Protein AF-A0A2K1ZZ88-F1 (afdb_monomer_lite)

InterPro domains:
  IPR002016 Haem peroxidase [PF00141] (3-89)
  IPR002016 Haem peroxidase [PR00458] (4-18)
  IPR002016 Haem peroxidase [PR00458] (62-79)
  IPR002016 Haem peroxidase [PR00458] (80-92)
  IPR002207 Class I peroxidase [PR00459] (4-19)
  IPR002207 Class I peroxidase [PR00459] (22-32)
  IPR002207 Class I per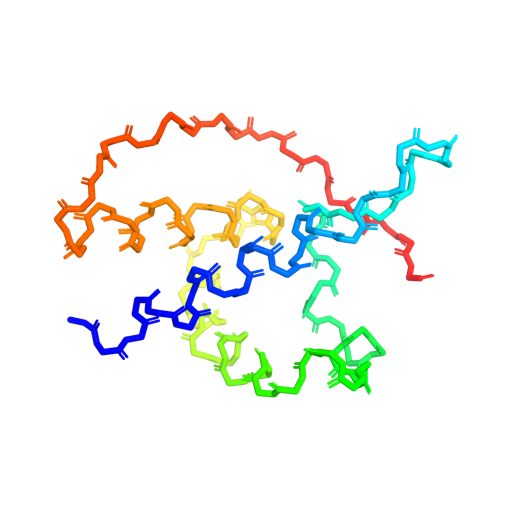oxidase [PR00459] (36-60)
  IPR002207 Class I peroxidase [PR00459] (61-79)
  IPR002207 Class I peroxidase [PR00459] (80-92)
  IPR010255 Haem peroxidase superfamily [SSF48113] (3-89)
  IPR044831 Heme-binding peroxidase Ccp1-like [PTHR31356] (2-91)

Sequence (96 aa):
MNCAHLSLCLAWYSAGTFGVKTKTDGPFGTMRYSAELAHGANNGLDIAVRLLEPIKEQFPILSYADFYQLAGVVSVAITGGPEVPFHPGSEPSIVL

pLDDT: mean 89.59, std 8.79, range [50.56, 96.94]

Radius of gyration: 12.81 Å; chains: 1; bounding box: 35×28×33 Å

Structure (mmCIF, N/CA/C/O backbone):
data_AF-A0A2K1ZZ88-F1
#
_entry.id   AF-A0A2K1ZZ88-F1
#
loop_
_atom_site.group_PDB
_atom_site.id
_atom_site.type_symbol
_atom_site.label_atom_id
_atom_site.label_alt_id
_atom_site.label_comp_id
_atom_site.label_asym_id
_atom_site.label_entity_id
_atom_site.label_seq_id
_atom_site.pdbx_PDB_ins_code
_atom_site.Cartn_x
_atom_site.Cartn_y
_atom_site.Cartn_z
_atom_site.occupancy
_atom_site.B_iso_or_equiv
_atom_site.auth_seq_id
_atom_site.auth_comp_id
_atom_site.auth_asym_id
_atom_site.auth_atom_id
_atom_site.pdbx_PDB_model_num
ATOM 1 N N . MET A 1 1 ? -13.125 -7.109 10.932 1.00 50.56 1 MET A N 1
ATOM 2 C CA . MET A 1 1 ? -12.855 -6.467 9.625 1.00 50.56 1 MET A CA 1
ATOM 3 C C . MET A 1 1 ? -12.154 -7.500 8.748 1.00 50.56 1 MET A C 1
ATOM 5 O O . MET A 1 1 ? -11.026 -7.861 9.050 1.00 50.56 1 MET A O 1
ATOM 9 N N . ASN A 1 2 ? -12.834 -8.059 7.741 1.00 71.69 2 ASN A N 1
ATOM 10 C CA . ASN A 1 2 ? -12.400 -9.285 7.039 1.00 71.69 2 ASN A CA 1
ATOM 11 C C . ASN A 1 2 ? -11.246 -9.094 6.028 1.00 71.69 2 ASN A C 1
ATOM 13 O O . ASN A 1 2 ? -10.905 -10.032 5.318 1.00 71.69 2 ASN A O 1
ATOM 17 N N . CYS A 1 3 ? -10.637 -7.906 5.950 1.00 81.44 3 CYS A N 1
ATOM 18 C CA . CYS A 1 3 ? -9.555 -7.586 5.010 1.00 81.44 3 CYS A CA 1
ATOM 19 C C . CYS A 1 3 ? -8.188 -7.342 5.675 1.00 81.44 3 CYS A C 1
ATOM 21 O O . CYS A 1 3 ? -7.229 -7.046 4.969 1.00 81.44 3 CYS A O 1
ATOM 23 N N . ALA A 1 4 ? -8.072 -7.510 7.001 1.00 83.56 4 ALA A N 1
ATOM 24 C CA . ALA A 1 4 ? -6.823 -7.285 7.743 1.00 83.56 4 ALA A CA 1
ATOM 25 C C . ALA A 1 4 ? -5.637 -8.068 7.151 1.00 83.56 4 ALA A C 1
ATOM 27 O O . ALA A 1 4 ? -4.545 -7.537 6.977 1.00 83.56 4 ALA A O 1
ATOM 28 N N . HIS A 1 5 ? -5.876 -9.326 6.770 1.00 85.69 5 HIS A N 1
ATOM 29 C CA . HIS A 1 5 ? -4.856 -10.162 6.147 1.00 85.69 5 HIS A CA 1
ATOM 30 C C . HIS A 1 5 ? -4.356 -9.580 4.814 1.00 85.69 5 HIS A C 1
ATOM 32 O O . HIS A 1 5 ? -3.153 -9.497 4.598 1.00 85.69 5 HIS A O 1
ATOM 38 N N . LEU A 1 6 ? -5.263 -9.112 3.951 1.00 86.06 6 LEU A N 1
ATOM 39 C CA . LEU A 1 6 ? -4.913 -8.567 2.634 1.00 86.06 6 LEU A CA 1
ATOM 40 C C . LEU A 1 6 ? -4.147 -7.243 2.736 1.00 86.06 6 LEU A C 1
ATOM 42 O O . LEU A 1 6 ? -3.186 -7.039 2.000 1.00 86.06 6 LEU A O 1
ATOM 46 N N . SER A 1 7 ? -4.532 -6.368 3.665 1.00 88.69 7 SER A N 1
ATOM 47 C CA . SER A 1 7 ? -3.824 -5.109 3.921 1.00 88.69 7 SER A CA 1
ATOM 48 C C . SER A 1 7 ? -2.411 -5.342 4.463 1.00 88.69 7 SER A C 1
ATOM 50 O O . SER A 1 7 ? -1.473 -4.664 4.048 1.00 88.69 7 SER A O 1
ATOM 52 N N . LEU A 1 8 ? -2.237 -6.335 5.345 1.00 91.69 8 LEU A N 1
ATOM 53 C CA . LEU A 1 8 ? -0.913 -6.735 5.822 1.00 91.69 8 LEU A CA 1
ATOM 54 C C . LEU A 1 8 ? -0.059 -7.328 4.692 1.00 91.69 8 LEU A C 1
ATOM 56 O O . LEU A 1 8 ? 1.116 -6.984 4.576 1.00 91.69 8 LEU A O 1
ATOM 60 N N . CYS A 1 9 ? -0.644 -8.167 3.830 1.00 91.62 9 CYS A N 1
ATOM 61 C CA . CYS A 1 9 ? 0.038 -8.676 2.641 1.00 91.62 9 CYS A CA 1
ATOM 62 C C . CYS A 1 9 ? 0.469 -7.535 1.714 1.00 91.62 9 CYS A C 1
ATOM 64 O O . CYS A 1 9 ? 1.628 -7.493 1.323 1.00 91.62 9 CYS A O 1
ATOM 66 N N . LEU A 1 10 ? -0.401 -6.570 1.416 1.00 91.81 10 LEU A N 1
ATOM 67 C CA . LEU A 1 10 ? -0.043 -5.425 0.574 1.00 91.81 10 LEU A CA 1
ATOM 68 C C . LEU A 1 10 ? 1.157 -4.647 1.141 1.00 91.81 10 LEU A C 1
ATOM 70 O O . LEU A 1 10 ? 2.105 -4.359 0.410 1.00 91.81 10 LEU A O 1
ATOM 74 N N . ALA A 1 11 ? 1.141 -4.353 2.446 1.00 93.69 11 ALA A N 1
ATOM 75 C CA . ALA A 1 11 ? 2.230 -3.644 3.116 1.00 93.69 11 ALA A CA 1
ATOM 76 C C . ALA A 1 11 ? 3.557 -4.421 3.049 1.00 93.69 11 ALA A C 1
ATOM 78 O O . ALA A 1 11 ? 4.595 -3.838 2.725 1.00 93.69 11 ALA A O 1
ATOM 79 N N . TRP A 1 12 ? 3.511 -5.735 3.304 1.00 92.94 12 TRP A N 1
ATOM 80 C CA . TRP A 1 12 ? 4.677 -6.620 3.241 1.00 92.94 12 TRP A CA 1
ATOM 81 C C . TRP A 1 12 ? 5.256 -6.719 1.831 1.00 92.94 12 TRP A C 1
ATOM 83 O O . TRP A 1 12 ? 6.455 -6.524 1.652 1.00 92.94 12 TRP A O 1
ATOM 93 N N . TYR A 1 13 ? 4.419 -7.000 0.831 1.00 92.69 13 TYR A N 1
ATOM 94 C CA . TYR A 1 13 ? 4.874 -7.167 -0.550 1.00 92.69 13 TYR A CA 1
ATOM 95 C C . TYR A 1 13 ? 5.466 -5.869 -1.091 1.00 92.69 13 TYR A C 1
ATOM 97 O O . TYR A 1 13 ? 6.503 -5.915 -1.739 1.00 92.69 13 TYR A O 1
ATOM 105 N N . SER A 1 14 ? 4.878 -4.716 -0.754 1.00 91.62 14 SER A N 1
ATOM 106 C CA . SER A 1 14 ? 5.446 -3.421 -1.133 1.00 91.62 14 SER A CA 1
ATOM 107 C C . SER A 1 14 ? 6.803 -3.175 -0.480 1.00 91.62 14 SER A C 1
ATOM 109 O O . SER A 1 14 ? 7.720 -2.722 -1.150 1.00 91.62 14 SER A O 1
ATOM 111 N N . ALA A 1 15 ? 6.981 -3.490 0.804 1.00 91.62 15 ALA A N 1
ATOM 112 C CA . ALA A 1 15 ? 8.277 -3.311 1.459 1.00 91.62 15 ALA A CA 1
ATOM 113 C C . ALA A 1 15 ? 9.341 -4.311 0.962 1.00 91.62 15 ALA A C 1
ATOM 115 O O . ALA A 1 15 ? 10.521 -3.973 0.858 1.00 91.62 15 ALA A O 1
ATOM 116 N N . GLY A 1 16 ? 8.919 -5.537 0.647 1.00 91.81 16 GLY A N 1
ATOM 117 C CA . GLY A 1 16 ? 9.785 -6.661 0.293 1.00 91.81 16 GLY A CA 1
ATOM 118 C C . GLY A 1 16 ? 10.520 -6.525 -1.040 1.00 91.81 16 GLY A C 1
ATOM 119 O O . GLY A 1 16 ? 11.445 -7.295 -1.287 1.00 91.81 16 GLY A O 1
ATOM 120 N N . THR A 1 17 ? 10.160 -5.557 -1.885 1.00 90.88 17 THR A N 1
ATOM 121 C CA . THR A 1 17 ? 10.859 -5.310 -3.155 1.00 90.88 17 THR A CA 1
ATOM 122 C C . THR A 1 17 ? 12.166 -4.530 -2.981 1.00 90.88 17 THR A C 1
ATOM 124 O O . THR A 1 17 ? 12.946 -4.476 -3.926 1.00 90.88 17 THR A O 1
ATOM 127 N N . PHE A 1 18 ? 12.436 -3.935 -1.808 1.00 90.94 18 PHE A N 1
ATOM 128 C CA . PHE A 1 18 ? 13.596 -3.057 -1.606 1.00 90.94 18 PHE A CA 1
ATOM 129 C C . PHE A 1 18 ? 14.935 -3.765 -1.873 1.00 90.94 18 PHE A C 1
ATOM 131 O O . PHE A 1 18 ? 15.344 -4.694 -1.166 1.00 90.94 18 PHE A O 1
ATOM 138 N N . GLY A 1 19 ? 15.676 -3.264 -2.860 1.00 90.69 19 GLY A N 1
ATOM 139 C CA . GLY A 1 19 ? 17.012 -3.744 -3.189 1.00 90.69 19 GLY A CA 1
ATOM 140 C C . GLY A 1 19 ? 18.086 -3.054 -2.349 1.00 90.69 19 GLY A C 1
ATOM 141 O O . GLY A 1 19 ? 18.480 -1.934 -2.647 1.00 90.69 19 GLY A O 1
ATOM 142 N N . VAL A 1 20 ? 18.666 -3.734 -1.353 1.00 90.50 20 VAL A N 1
ATOM 143 C CA . VAL A 1 20 ? 19.685 -3.132 -0.453 1.00 90.50 20 VAL A CA 1
ATOM 144 C C . VAL A 1 20 ? 20.898 -2.556 -1.202 1.00 90.50 20 VAL A C 1
ATOM 146 O O . VAL A 1 20 ? 21.452 -1.533 -0.802 1.00 90.50 20 VAL A O 1
ATOM 149 N N . LYS A 1 21 ? 21.324 -3.205 -2.293 1.00 90.56 21 LYS A N 1
ATOM 150 C CA . LYS A 1 21 ? 22.490 -2.772 -3.084 1.00 90.56 21 LYS A CA 1
ATOM 151 C C . LYS A 1 21 ? 22.176 -1.587 -3.994 1.00 90.56 21 LYS A C 1
ATOM 153 O O . LYS A 1 21 ? 23.010 -0.700 -4.137 1.00 90.56 21 LYS A O 1
ATOM 158 N N . THR A 1 22 ? 21.005 -1.603 -4.623 1.00 89.12 22 THR A N 1
ATOM 159 C CA . THR A 1 22 ? 20.575 -0.590 -5.597 1.00 89.12 22 THR A CA 1
ATOM 160 C C . THR A 1 22 ? 19.921 0.610 -4.924 1.00 89.12 22 THR A C 1
ATOM 162 O O . THR A 1 22 ? 19.931 1.696 -5.490 1.00 89.12 22 THR A O 1
ATOM 165 N N . LYS A 1 23 ? 19.406 0.429 -3.700 1.00 87.12 23 LYS A N 1
ATOM 166 C CA . LYS A 1 23 ? 18.558 1.380 -2.970 1.00 87.12 23 LYS A CA 1
ATOM 167 C C . LYS A 1 23 ? 17.327 1.799 -3.782 1.00 87.12 23 LYS A C 1
ATOM 169 O O . LYS A 1 23 ? 16.891 2.942 -3.693 1.00 87.12 23 LYS A O 1
ATOM 174 N N . THR A 1 24 ? 16.809 0.876 -4.586 1.00 85.12 24 THR A N 1
ATOM 175 C CA . THR A 1 24 ? 15.611 1.051 -5.412 1.00 85.12 24 THR A CA 1
ATOM 176 C C . THR A 1 24 ? 14.463 0.226 -4.857 1.00 85.12 24 THR A C 1
ATOM 178 O O . THR A 1 24 ? 14.690 -0.704 -4.074 1.00 85.12 24 THR A O 1
ATOM 181 N N . ASP A 1 25 ? 13.253 0.560 -5.313 1.00 86.88 25 ASP A N 1
ATOM 182 C CA . ASP A 1 25 ? 12.010 -0.138 -4.979 1.00 86.88 25 ASP A CA 1
ATOM 183 C C . ASP A 1 25 ? 11.696 -0.075 -3.483 1.00 86.88 25 ASP A C 1
ATOM 185 O O . ASP A 1 25 ? 12.386 0.586 -2.719 1.00 86.88 25 ASP A O 1
ATOM 189 N N . GLY A 1 26 ? 10.640 -0.735 -3.032 1.00 89.38 26 GLY A N 1
ATOM 190 C CA . GLY A 1 26 ? 10.297 -0.831 -1.618 1.00 89.38 26 GLY A CA 1
ATOM 191 C C . GLY A 1 26 ? 9.001 -0.087 -1.318 1.00 89.38 26 GLY A C 1
ATOM 192 O O . GLY A 1 26 ? 8.174 0.103 -2.214 1.00 89.38 26 GLY A O 1
ATOM 193 N N . PRO A 1 27 ? 8.781 0.336 -0.062 1.00 90.88 27 PRO A N 1
ATOM 194 C CA . PRO A 1 27 ? 7.486 0.821 0.403 1.00 90.88 27 PRO A CA 1
ATOM 195 C C . PRO A 1 27 ? 7.187 2.261 -0.052 1.00 90.88 27 PRO A C 1
ATOM 197 O O . PRO A 1 27 ? 6.784 3.099 0.744 1.00 90.88 27 PRO A O 1
ATOM 200 N N . PHE A 1 28 ? 7.362 2.557 -1.340 1.00 92.62 28 PHE A N 1
ATOM 201 C CA . PHE A 1 28 ? 7.246 3.889 -1.938 1.00 92.62 28 PHE A CA 1
ATOM 202 C C . PHE A 1 28 ? 5.943 4.094 -2.729 1.00 92.62 28 PHE A C 1
ATOM 204 O O . PHE A 1 28 ? 5.814 5.047 -3.498 1.00 92.62 28 PHE A O 1
ATOM 211 N N . GLY A 1 29 ? 4.947 3.226 -2.516 1.00 89.88 29 GLY A N 1
ATOM 212 C CA . GLY A 1 29 ? 3.584 3.387 -3.038 1.00 89.88 29 GLY A CA 1
ATOM 213 C C . GLY A 1 29 ? 3.378 2.941 -4.489 1.00 89.88 29 GLY A C 1
ATOM 214 O O . GLY A 1 29 ? 2.323 3.217 -5.060 1.00 89.88 29 GLY A O 1
ATOM 215 N N . THR A 1 30 ? 4.351 2.249 -5.085 1.00 93.50 30 THR A N 1
ATOM 216 C CA . THR A 1 30 ? 4.307 1.786 -6.482 1.00 93.50 30 THR A CA 1
ATOM 217 C C . THR A 1 30 ? 3.335 0.623 -6.703 1.00 93.50 30 THR A C 1
ATOM 219 O O . THR A 1 30 ? 2.764 0.505 -7.784 1.00 93.50 30 THR A O 1
ATOM 222 N N . MET A 1 31 ? 3.005 -0.133 -5.649 1.00 91.62 31 MET A N 1
ATOM 223 C CA . MET A 1 31 ? 2.102 -1.297 -5.690 1.00 91.62 31 MET A CA 1
ATOM 224 C C . MET A 1 31 ? 0.667 -0.986 -6.176 1.00 91.62 31 MET A C 1
ATOM 226 O O . MET A 1 31 ? -0.142 -1.886 -6.367 1.00 91.62 31 MET A O 1
ATOM 230 N N . ARG A 1 32 ? 0.327 0.291 -6.388 1.00 92.00 32 ARG A N 1
ATOM 231 C CA . ARG A 1 32 ? -0.930 0.728 -7.016 1.00 92.00 32 ARG A CA 1
ATOM 232 C C . ARG A 1 32 ? -0.920 0.628 -8.546 1.00 92.00 32 ARG A C 1
ATOM 234 O O . ARG A 1 32 ? -1.971 0.713 -9.178 1.00 92.00 32 ARG A O 1
ATOM 241 N N . TYR A 1 33 ? 0.259 0.531 -9.156 1.00 93.44 33 TYR A N 1
ATOM 242 C CA . TYR A 1 33 ? 0.421 0.559 -10.602 1.00 93.44 33 TYR A CA 1
ATOM 243 C C . TYR A 1 33 ? 0.216 -0.828 -11.206 1.00 93.44 33 TYR A C 1
ATOM 245 O O . TYR A 1 33 ? 0.719 -1.833 -10.706 1.00 93.44 33 TYR A O 1
ATOM 253 N N . SER A 1 34 ? -0.500 -0.877 -12.331 1.00 91.38 34 SER A N 1
ATOM 254 C CA . SER A 1 34 ? -0.849 -2.132 -13.006 1.00 91.38 34 SER A CA 1
ATOM 255 C C . SER A 1 34 ? 0.371 -2.950 -13.434 1.00 91.38 34 SER A C 1
ATOM 257 O O . SER A 1 34 ? 0.300 -4.173 -13.417 1.00 91.38 34 SER A O 1
ATOM 259 N N . ALA A 1 35 ? 1.485 -2.294 -13.779 1.00 92.50 35 ALA A N 1
ATOM 260 C CA . ALA A 1 35 ? 2.735 -2.960 -14.136 1.00 92.50 35 ALA A CA 1
ATOM 261 C C . ALA A 1 35 ? 3.283 -3.809 -12.978 1.00 92.50 35 ALA A C 1
ATOM 263 O O . ALA A 1 35 ? 3.594 -4.981 -13.173 1.00 92.50 35 ALA A O 1
ATOM 264 N N . GLU A 1 36 ? 3.323 -3.250 -11.765 1.00 91.62 36 GLU A N 1
ATOM 265 C CA . GLU A 1 36 ? 3.807 -3.967 -10.585 1.00 91.62 36 GLU A CA 1
ATOM 266 C C . GLU A 1 36 ? 2.793 -5.009 -10.095 1.00 91.62 36 GLU A C 1
ATOM 268 O O . GLU A 1 36 ? 3.171 -6.121 -9.727 1.00 91.62 36 GLU A O 1
ATOM 273 N N . LEU A 1 37 ? 1.493 -4.706 -10.155 1.00 92.56 37 LEU A N 1
ATOM 274 C CA . LEU A 1 37 ? 0.432 -5.667 -9.823 1.00 92.56 37 LEU A CA 1
ATOM 275 C C . LEU A 1 37 ? 0.398 -6.876 -10.771 1.00 92.56 37 LEU A C 1
ATOM 277 O O . LEU A 1 37 ? -0.043 -7.951 -10.372 1.00 92.56 37 LEU A O 1
ATOM 281 N N . ALA A 1 38 ? 0.870 -6.722 -12.011 1.00 92.88 38 ALA A N 1
ATOM 282 C CA . ALA A 1 38 ? 0.953 -7.808 -12.986 1.00 92.88 38 ALA A CA 1
ATOM 283 C C . ALA A 1 38 ? 2.103 -8.794 -12.709 1.00 92.88 38 ALA A C 1
ATOM 285 O O . ALA A 1 38 ? 2.154 -9.860 -13.329 1.00 92.88 38 ALA A O 1
ATOM 286 N N . HIS A 1 39 ? 3.025 -8.480 -11.791 1.00 91.81 39 HIS A N 1
ATOM 287 C CA . HIS A 1 39 ? 4.046 -9.433 -11.368 1.00 91.81 39 HIS A CA 1
ATOM 288 C C . HIS A 1 39 ? 3.390 -10.663 -10.732 1.00 91.81 39 HIS A C 1
ATOM 290 O O . HIS A 1 39 ? 2.551 -10.542 -9.845 1.00 91.81 39 HIS A O 1
ATOM 296 N N . GLY A 1 40 ? 3.814 -11.868 -11.129 1.00 91.00 40 GLY A N 1
ATOM 297 C CA . GLY A 1 40 ? 3.193 -13.114 -10.659 1.00 91.00 40 GLY A CA 1
ATOM 298 C C . GLY A 1 40 ? 3.203 -13.294 -9.134 1.00 91.00 40 GLY A C 1
ATOM 299 O O . GLY A 1 40 ? 2.300 -13.923 -8.590 1.00 91.00 40 GLY A O 1
ATOM 300 N N . ALA A 1 41 ? 4.181 -12.700 -8.439 1.00 89.12 41 ALA A N 1
ATOM 301 C CA . ALA A 1 41 ? 4.241 -12.685 -6.978 1.00 89.12 41 ALA A CA 1
ATOM 302 C C . ALA A 1 41 ? 3.113 -11.849 -6.338 1.00 89.12 41 ALA A C 1
ATOM 304 O O . ALA A 1 41 ? 2.674 -12.167 -5.242 1.00 89.12 41 ALA A O 1
ATOM 305 N N . ASN A 1 42 ? 2.602 -10.832 -7.033 1.00 90.75 42 ASN A N 1
ATOM 306 C CA . ASN A 1 42 ? 1.621 -9.870 -6.524 1.00 90.75 42 ASN A CA 1
ATOM 307 C C . ASN A 1 42 ? 0.165 -10.266 -6.831 1.00 90.75 42 ASN A C 1
ATOM 309 O O . ASN A 1 42 ? -0.751 -9.455 -6.678 1.00 90.75 42 ASN A O 1
ATOM 313 N N . ASN A 1 43 ? -0.070 -11.507 -7.266 1.00 90.06 43 ASN A N 1
ATOM 314 C CA . ASN A 1 43 ? -1.398 -11.978 -7.644 1.00 90.06 43 ASN A CA 1
ATOM 315 C C . ASN A 1 43 ? -2.401 -11.840 -6.480 1.00 90.06 43 ASN A C 1
ATOM 317 O O . ASN A 1 43 ? -2.165 -12.331 -5.376 1.00 90.06 43 ASN A O 1
ATOM 321 N N . GLY A 1 44 ? -3.525 -11.166 -6.735 1.00 87.38 44 GLY A N 1
ATOM 322 C CA . GLY A 1 44 ? -4.573 -10.888 -5.751 1.00 87.38 44 GLY A CA 1
ATOM 323 C C . GLY A 1 44 ? -4.387 -9.600 -4.939 1.00 87.38 44 GLY A C 1
ATOM 324 O O . GLY A 1 44 ? -5.306 -9.215 -4.210 1.00 87.38 44 GLY A O 1
ATOM 325 N N . LEU A 1 45 ? -3.254 -8.892 -5.060 1.00 91.56 45 LEU A N 1
ATOM 326 C CA . LEU A 1 45 ? -3.069 -7.588 -4.402 1.00 91.56 45 LEU A CA 1
ATOM 327 C C . LEU A 1 45 ? -3.915 -6.476 -5.035 1.00 91.56 45 LEU A C 1
ATOM 329 O O . LEU A 1 45 ? -4.228 -5.496 -4.358 1.00 91.56 45 LEU A O 1
ATOM 333 N N . ASP A 1 46 ? -4.375 -6.650 -6.275 1.00 93.38 46 ASP A N 1
ATOM 334 C CA . ASP A 1 46 ? -5.342 -5.757 -6.925 1.00 93.38 46 ASP A CA 1
ATOM 335 C C . ASP A 1 46 ? -6.638 -5.630 -6.105 1.00 93.38 46 ASP A C 1
ATOM 337 O O . ASP A 1 46 ? -7.235 -4.554 -6.026 1.00 93.38 46 ASP A O 1
ATOM 341 N N . ILE A 1 47 ? -7.044 -6.711 -5.431 1.00 92.94 47 ILE A N 1
ATOM 342 C CA . ILE A 1 47 ? -8.201 -6.724 -4.535 1.00 92.94 47 ILE A CA 1
ATOM 343 C C . ILE A 1 47 ? -7.936 -5.824 -3.327 1.00 92.94 47 ILE A C 1
ATOM 345 O O . ILE A 1 47 ? -8.804 -5.033 -2.958 1.00 92.94 47 ILE A O 1
ATOM 349 N N . ALA A 1 48 ? -6.748 -5.921 -2.722 1.00 92.62 48 ALA A N 1
ATOM 350 C CA . ALA A 1 48 ? -6.366 -5.099 -1.577 1.00 92.62 48 ALA A CA 1
ATOM 351 C C . ALA A 1 48 ? -6.323 -3.611 -1.954 1.00 92.62 48 ALA A C 1
ATOM 353 O O . ALA A 1 48 ? -6.935 -2.795 -1.267 1.00 92.62 48 ALA A O 1
ATOM 354 N N . VAL A 1 49 ? -5.684 -3.275 -3.081 1.00 94.44 49 VAL A N 1
ATOM 355 C CA . VAL A 1 49 ? -5.636 -1.905 -3.617 1.00 94.44 49 VAL A CA 1
ATOM 356 C C . VAL A 1 49 ? -7.052 -1.373 -3.844 1.00 94.44 49 VAL A C 1
ATOM 358 O O . VAL A 1 49 ? -7.401 -0.326 -3.307 1.00 94.44 49 VAL A O 1
ATOM 361 N N . ARG A 1 50 ? -7.913 -2.131 -4.534 1.00 94.44 50 ARG A N 1
ATOM 362 C CA . ARG A 1 50 ? -9.301 -1.729 -4.817 1.00 94.44 50 ARG A CA 1
ATOM 363 C C . ARG A 1 50 ? -10.142 -1.516 -3.557 1.00 94.44 50 ARG A C 1
ATOM 365 O O . ARG A 1 50 ? -10.983 -0.625 -3.537 1.00 94.44 50 ARG A O 1
ATOM 372 N N . LEU A 1 51 ? -9.954 -2.332 -2.519 1.00 94.12 51 LEU A N 1
ATOM 373 C CA . LEU A 1 51 ? -10.675 -2.182 -1.249 1.00 94.12 51 LEU A CA 1
ATOM 374 C C . LEU A 1 51 ? -10.209 -0.959 -0.452 1.00 94.12 51 LEU A C 1
ATOM 376 O O . LEU A 1 51 ? -11.002 -0.360 0.273 1.00 94.12 51 LEU A O 1
ATOM 380 N N . LEU A 1 52 ? -8.929 -0.614 -0.564 1.00 93.75 52 LEU A N 1
ATOM 381 C CA . LEU A 1 52 ? -8.307 0.485 0.164 1.00 93.75 52 LEU A CA 1
ATOM 382 C C . LEU A 1 52 ? -8.469 1.841 -0.542 1.00 93.75 52 LEU A C 1
ATOM 384 O O . LEU A 1 52 ? -8.447 2.871 0.132 1.00 93.75 52 LEU A O 1
ATOM 388 N N . GLU A 1 53 ? -8.683 1.853 -1.860 1.00 95.00 53 GLU A N 1
ATOM 389 C CA . GLU A 1 53 ? -8.784 3.070 -2.676 1.00 95.00 53 GLU A CA 1
ATOM 390 C C . GLU A 1 53 ? -9.834 4.079 -2.165 1.00 95.00 53 GLU A C 1
ATOM 392 O O . GLU A 1 53 ? -9.465 5.227 -1.915 1.00 95.00 53 GLU A O 1
ATOM 397 N N . PRO A 1 54 ? -11.093 3.693 -1.860 1.00 95.75 54 PRO A N 1
ATOM 398 C CA . PRO A 1 54 ? -12.101 4.655 -1.395 1.00 95.75 54 PRO A CA 1
ATOM 399 C C . PRO A 1 54 ? -11.777 5.261 -0.022 1.00 95.75 54 PR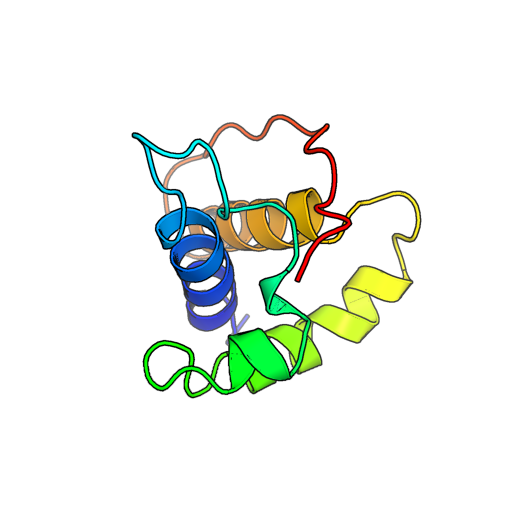O A C 1
ATOM 401 O O . PRO A 1 54 ? -12.292 6.316 0.347 1.00 95.75 54 PRO A O 1
ATOM 404 N N . ILE A 1 55 ? -10.947 4.579 0.775 1.00 95.19 55 ILE A N 1
ATOM 405 C CA . ILE A 1 55 ? -10.446 5.103 2.049 1.00 95.19 55 ILE A CA 1
ATOM 406 C C . ILE A 1 55 ? -9.289 6.062 1.765 1.00 95.19 55 ILE A C 1
ATOM 408 O O . ILE A 1 55 ? -9.251 7.152 2.327 1.00 95.19 55 ILE A O 1
ATOM 412 N N . LYS A 1 56 ? -8.375 5.703 0.858 1.00 94.56 56 LYS A N 1
ATOM 413 C CA . LYS A 1 56 ? -7.249 6.557 0.464 1.00 94.56 56 LYS A CA 1
ATOM 414 C C . LYS A 1 56 ? -7.704 7.907 -0.091 1.00 94.56 56 LYS A C 1
ATOM 416 O O . LYS A 1 56 ? -7.079 8.924 0.218 1.00 94.56 56 LYS A O 1
ATOM 421 N N . GLU A 1 57 ? -8.777 7.924 -0.879 1.00 95.75 57 GLU A N 1
ATOM 422 C CA . GLU A 1 57 ? -9.370 9.137 -1.462 1.00 95.75 57 GLU A CA 1
ATOM 423 C C . GLU A 1 57 ? -9.842 10.142 -0.399 1.00 95.75 57 GLU A C 1
ATOM 425 O O . GLU A 1 57 ? -9.779 11.350 -0.622 1.00 95.75 57 GLU A O 1
ATOM 430 N N . GLN A 1 58 ? -10.234 9.670 0.790 1.00 96.94 58 GLN A N 1
ATOM 431 C CA . GLN A 1 58 ? -10.632 10.532 1.912 1.00 96.94 58 GLN A CA 1
ATOM 432 C C . GLN A 1 58 ? -9.437 11.236 2.574 1.00 96.94 58 GLN A C 1
ATOM 434 O O . GLN A 1 58 ? -9.619 12.231 3.275 1.00 96.94 58 GLN A O 1
ATOM 439 N N . PHE A 1 59 ? -8.210 10.757 2.335 1.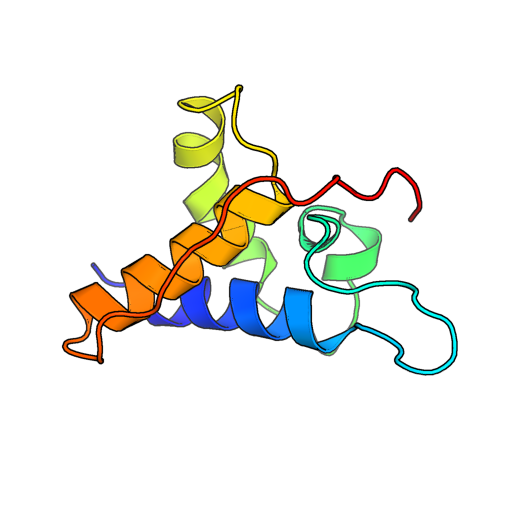00 94.50 59 PHE A N 1
ATOM 440 C CA . PHE A 1 59 ? -6.975 11.292 2.914 1.00 94.50 59 PHE A CA 1
ATOM 441 C C . PHE A 1 59 ? -5.971 11.672 1.811 1.00 94.50 59 PHE A C 1
ATOM 443 O O . PHE A 1 59 ? -4.931 11.018 1.656 1.00 94.50 59 PHE A O 1
ATOM 450 N N . PRO A 1 60 ? -6.237 12.738 1.030 1.00 92.19 60 PRO A N 1
ATOM 451 C CA . PRO A 1 60 ? -5.370 13.151 -0.077 1.00 92.19 60 PRO A CA 1
ATOM 452 C C . PRO A 1 60 ? -3.982 13.617 0.383 1.00 92.19 60 PRO A C 1
ATOM 454 O O . PRO A 1 60 ? -3.033 13.534 -0.387 1.00 92.19 60 PRO A O 1
ATOM 457 N N . ILE A 1 61 ? -3.850 14.056 1.641 1.00 91.62 61 ILE A N 1
ATOM 458 C CA . ILE A 1 61 ? -2.574 14.473 2.240 1.00 91.62 61 ILE A CA 1
ATOM 459 C C . ILE A 1 61 ? -1.594 13.309 2.451 1.00 91.62 61 ILE A C 1
ATOM 461 O O . ILE A 1 61 ? -0.387 13.525 2.483 1.00 91.62 61 ILE A O 1
ATOM 465 N N . LEU A 1 62 ? -2.096 12.079 2.596 1.00 91.06 62 LEU A N 1
ATOM 466 C CA . LEU A 1 62 ? -1.245 10.907 2.774 1.00 91.06 62 LEU A CA 1
ATOM 467 C C . LEU A 1 62 ? -0.725 10.426 1.421 1.00 91.06 62 LEU A C 1
ATOM 469 O O . LEU A 1 62 ? -1.490 10.296 0.461 1.00 91.06 62 LEU A O 1
ATOM 473 N N . SER A 1 63 ? 0.563 10.097 1.349 1.00 93.75 63 SER A N 1
ATOM 474 C CA . SER A 1 63 ? 1.116 9.372 0.205 1.00 93.75 63 SER A CA 1
ATOM 475 C C . SER A 1 63 ? 0.569 7.936 0.177 1.00 93.75 63 SER A C 1
ATOM 477 O O . SER A 1 63 ? 0.130 7.401 1.196 1.00 93.75 63 SER A O 1
ATOM 479 N N . TYR A 1 64 ? 0.573 7.282 -0.990 1.00 93.62 64 TYR A N 1
ATOM 480 C CA . TYR A 1 64 ? 0.231 5.850 -1.061 1.00 93.62 64 TYR A CA 1
ATOM 481 C C . TYR A 1 64 ? 1.241 4.990 -0.294 1.00 93.62 64 TYR A C 1
ATOM 483 O O . TYR A 1 64 ? 0.857 3.983 0.291 1.00 93.62 64 TYR A O 1
ATOM 491 N N . ALA A 1 65 ? 2.504 5.426 -0.261 1.00 93.31 65 ALA A N 1
ATOM 492 C C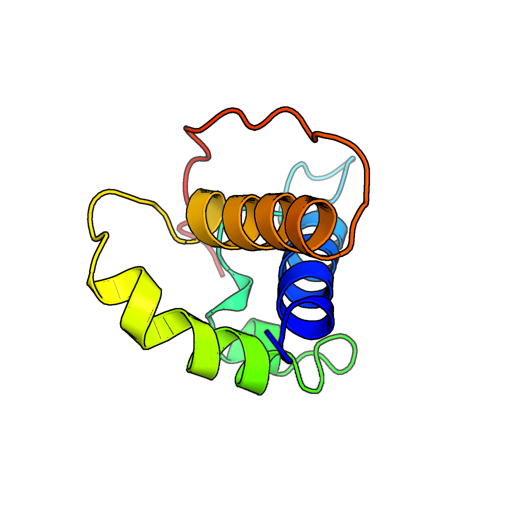A . ALA A 1 65 ? 3.571 4.824 0.527 1.00 93.31 65 ALA A CA 1
ATOM 493 C C . ALA A 1 65 ? 3.183 4.737 2.012 1.00 93.31 65 ALA A C 1
ATOM 495 O O . ALA A 1 65 ? 3.027 3.641 2.554 1.00 93.31 65 ALA A O 1
ATOM 496 N N . ASP A 1 66 ? 2.920 5.887 2.637 1.00 94.38 66 ASP A N 1
ATOM 497 C CA . ASP A 1 66 ? 2.546 5.955 4.050 1.00 94.38 66 ASP A CA 1
ATOM 498 C C . ASP A 1 66 ? 1.209 5.259 4.311 1.00 94.38 66 ASP A C 1
ATOM 500 O O . ASP A 1 66 ? 1.056 4.552 5.306 1.00 94.38 66 ASP A O 1
ATOM 504 N N . PHE A 1 67 ? 0.241 5.411 3.407 1.00 95.44 67 PHE A N 1
ATOM 505 C CA . PHE A 1 67 ? -1.085 4.832 3.582 1.00 95.44 67 PHE A CA 1
ATOM 506 C C . PHE A 1 67 ? -1.072 3.297 3.584 1.00 95.44 67 PHE A C 1
ATOM 508 O O . PHE A 1 67 ? -1.707 2.685 4.443 1.00 95.44 67 PHE A O 1
ATOM 515 N N . TYR A 1 68 ? -0.336 2.657 2.670 1.00 95.25 68 TYR A N 1
ATOM 516 C CA . TYR A 1 68 ? 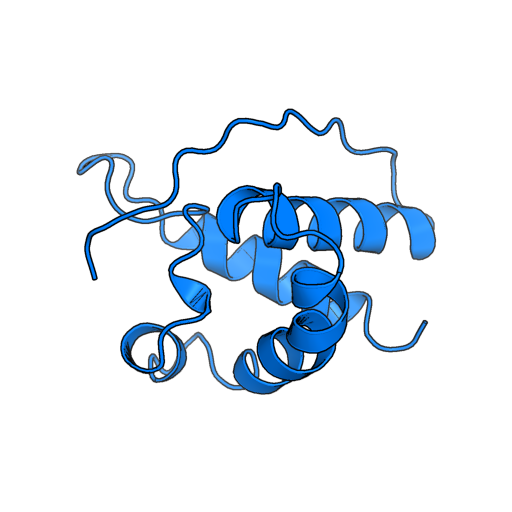-0.230 1.196 2.648 1.00 95.25 68 TYR A CA 1
ATOM 517 C C . TYR A 1 68 ? 0.509 0.653 3.871 1.00 95.25 68 TYR A C 1
ATOM 519 O O . TYR A 1 68 ? 0.071 -0.341 4.451 1.00 95.25 68 TYR A O 1
ATOM 527 N N . GLN A 1 69 ? 1.570 1.325 4.322 1.00 96.06 69 GLN A N 1
ATOM 528 C CA . GLN A 1 69 ? 2.276 0.917 5.538 1.00 96.06 69 GLN A CA 1
ATOM 529 C C . GLN A 1 69 ? 1.407 1.100 6.790 1.00 96.06 69 GLN A C 1
ATOM 531 O O . GLN A 1 69 ? 1.337 0.200 7.629 1.00 96.06 69 GLN A O 1
ATOM 536 N N . LEU A 1 70 ? 0.650 2.197 6.877 1.00 95.19 70 LEU A N 1
ATOM 537 C CA . LEU A 1 70 ? -0.317 2.413 7.952 1.00 95.19 70 LEU A CA 1
ATOM 538 C C . LEU A 1 70 ? -1.420 1.345 7.948 1.00 95.19 70 LEU A C 1
ATOM 540 O O . LEU A 1 70 ? -1.783 0.837 9.008 1.00 95.19 70 LEU A O 1
ATOM 544 N N . ALA A 1 71 ? -1.919 0.946 6.774 1.00 95.00 71 ALA A N 1
ATOM 545 C CA . ALA A 1 71 ? -2.892 -0.139 6.657 1.00 95.00 71 ALA A CA 1
ATOM 546 C C . ALA A 1 71 ? -2.335 -1.473 7.191 1.00 95.00 71 ALA A C 1
ATOM 548 O O . ALA A 1 71 ? -3.065 -2.223 7.845 1.00 95.00 71 ALA A O 1
ATOM 549 N N . GLY A 1 72 ? -1.045 -1.751 6.973 1.00 95.06 72 GLY A N 1
ATOM 550 C CA . GLY A 1 72 ? -0.343 -2.893 7.565 1.00 95.06 72 GLY A CA 1
ATOM 551 C C . GLY A 1 72 ? -0.272 -2.818 9.093 1.00 95.06 72 GLY A C 1
ATOM 552 O O . GLY A 1 72 ? -0.686 -3.760 9.769 1.00 95.06 72 GLY A O 1
ATOM 553 N N . VAL A 1 73 ? 0.164 -1.679 9.641 1.00 95.81 73 VAL A N 1
ATOM 554 C CA . VAL A 1 73 ? 0.238 -1.427 11.097 1.00 95.81 73 VAL A CA 1
ATOM 555 C C . VAL A 1 73 ? -1.126 -1.611 11.766 1.00 95.81 73 VAL A C 1
ATOM 557 O O . VAL A 1 73 ? -1.253 -2.353 12.741 1.00 95.81 73 VAL A O 1
ATOM 560 N N . VAL A 1 74 ? -2.172 -1.000 11.204 1.00 94.50 74 VAL A N 1
ATOM 561 C CA . VAL A 1 74 ? -3.545 -1.128 11.712 1.00 94.50 74 VAL A CA 1
ATOM 562 C C . VAL A 1 74 ? -4.017 -2.579 11.646 1.00 94.50 74 VAL A C 1
ATOM 564 O O . VAL A 1 74 ? -4.665 -3.046 12.578 1.00 94.50 74 VAL A O 1
ATOM 567 N N . SER A 1 75 ? -3.665 -3.317 10.590 1.00 94.56 75 SER A N 1
ATOM 568 C CA . SER A 1 75 ? -4.035 -4.732 10.443 1.00 94.56 75 SER A CA 1
ATOM 569 C C . SER A 1 75 ? -3.441 -5.616 11.538 1.00 94.56 75 SER A C 1
ATOM 571 O O . SER A 1 75 ? -4.134 -6.496 12.052 1.00 94.56 75 SER A O 1
ATOM 573 N N . VAL A 1 76 ? -2.194 -5.362 11.942 1.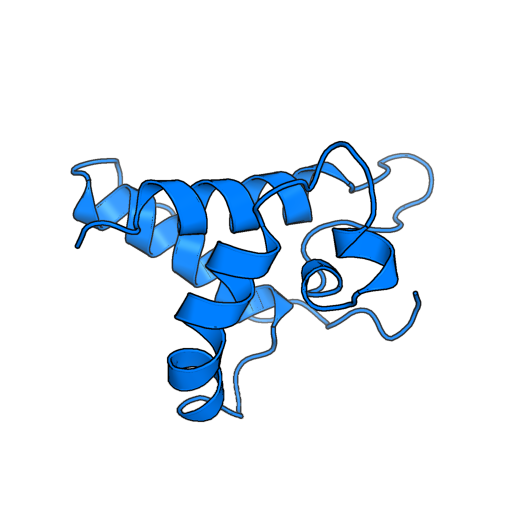00 94.38 76 VAL A N 1
ATOM 574 C CA . VAL A 1 76 ? -1.576 -6.043 13.091 1.00 94.38 76 VAL A CA 1
ATOM 575 C C . VAL A 1 76 ? -2.339 -5.711 14.376 1.00 94.38 76 VAL A C 1
ATOM 577 O O . VAL A 1 76 ? -2.747 -6.622 15.094 1.00 94.38 76 VAL A O 1
ATOM 580 N N . ALA A 1 77 ? -2.626 -4.433 14.629 1.00 93.88 77 ALA A N 1
ATOM 581 C CA . ALA A 1 77 ? -3.319 -4.010 15.846 1.00 93.88 77 ALA A CA 1
ATOM 582 C C . ALA A 1 77 ? -4.730 -4.621 15.976 1.00 93.88 77 ALA A C 1
ATOM 584 O O . ALA A 1 77 ? -5.073 -5.196 17.009 1.00 93.88 77 ALA A O 1
ATOM 585 N N . ILE A 1 78 ? -5.553 -4.568 14.921 1.00 92.81 78 ILE A N 1
ATOM 586 C CA . ILE A 1 78 ? -6.942 -5.068 14.979 1.00 92.81 78 ILE A CA 1
ATOM 587 C C . ILE A 1 78 ? -7.047 -6.595 15.051 1.00 92.81 78 ILE A C 1
ATOM 589 O O . ILE A 1 78 ? -8.118 -7.118 15.356 1.00 92.81 78 ILE A O 1
ATOM 593 N N . THR A 1 79 ? -5.968 -7.313 14.733 1.00 94.00 79 THR A N 1
ATOM 594 C CA . THR A 1 79 ? -5.898 -8.778 14.853 1.00 94.00 79 THR A CA 1
ATOM 595 C C . THR A 1 79 ? -5.346 -9.226 16.209 1.00 94.00 79 THR A C 1
ATOM 597 O O . THR A 1 79 ? -5.189 -10.423 16.433 1.00 94.00 79 THR A O 1
ATOM 600 N N . GLY A 1 80 ? -5.102 -8.289 17.133 1.00 93.56 80 GLY A N 1
ATOM 601 C CA . GLY A 1 80 ? -4.555 -8.567 18.463 1.00 93.56 80 GLY A CA 1
ATOM 602 C C . GLY A 1 80 ? -3.033 -8.722 18.486 1.00 93.56 80 GLY A C 1
ATOM 603 O O . GLY A 1 80 ? -2.491 -9.263 19.448 1.00 93.56 80 GLY A O 1
ATOM 604 N N . GLY A 1 81 ? -2.344 -8.280 17.431 1.00 93.44 81 GLY A N 1
ATOM 605 C CA . GLY A 1 81 ? -0.890 -8.194 17.393 1.00 93.44 81 GLY A CA 1
ATOM 606 C C . GLY A 1 81 ? -0.335 -7.033 18.234 1.00 93.44 81 GLY A C 1
ATOM 607 O O . GLY A 1 81 ? -1.097 -6.261 18.820 1.00 93.44 81 GLY A O 1
ATOM 608 N N . PRO A 1 82 ? 1.000 -6.901 18.312 1.00 95.44 82 PRO A N 1
ATOM 609 C CA . PRO A 1 82 ? 1.641 -5.830 19.066 1.00 95.44 82 PRO A CA 1
ATOM 610 C C . PRO A 1 82 ? 1.390 -4.455 18.437 1.00 95.44 82 PRO A C 1
ATOM 612 O O . PRO A 1 82 ? 1.111 -4.335 17.243 1.00 95.44 82 PRO A O 1
ATOM 615 N N . GLU A 1 83 ? 1.565 -3.404 19.235 1.00 92.31 83 GLU A N 1
ATOM 616 C CA . GLU A 1 83 ? 1.634 -2.041 18.717 1.00 92.31 83 GLU A CA 1
ATOM 617 C C . GLU A 1 83 ? 2.922 -1.871 17.898 1.00 92.31 83 GLU A C 1
ATOM 619 O O . GLU A 1 83 ? 4.029 -2.074 18.403 1.00 92.31 83 GLU A O 1
ATOM 624 N N . VAL A 1 84 ? 2.774 -1.537 16.615 1.00 94.56 84 VAL A N 1
ATOM 625 C CA . VAL A 1 84 ? 3.898 -1.316 15.698 1.00 94.56 84 VAL A CA 1
ATOM 626 C C . VAL A 1 84 ? 4.114 0.192 15.553 1.00 94.56 84 VAL A C 1
ATOM 628 O O . VAL A 1 84 ? 3.203 0.879 15.086 1.00 94.56 84 VAL A O 1
ATOM 631 N N . PRO A 1 85 ? 5.295 0.730 15.916 1.00 94.50 85 PRO A N 1
ATOM 632 C CA . PRO A 1 85 ? 5.595 2.143 15.721 1.00 94.50 85 PRO A CA 1
ATOM 633 C C . PRO A 1 85 ? 5.502 2.536 14.243 1.00 94.50 85 PRO A C 1
ATOM 635 O O . PRO A 1 85 ? 6.093 1.882 13.383 1.00 94.50 85 PRO A O 1
ATOM 638 N N . PHE A 1 86 ? 4.804 3.632 13.954 1.00 93.44 86 PHE A N 1
ATOM 639 C CA . PHE A 1 86 ? 4.656 4.175 12.606 1.00 93.44 86 PHE A CA 1
ATOM 640 C C . PHE A 1 86 ? 5.239 5.588 12.532 1.00 93.44 86 PHE A C 1
ATOM 642 O O . PHE A 1 86 ? 4.918 6.439 13.360 1.00 93.44 86 PHE A O 1
ATOM 649 N N . HIS A 1 87 ? 6.077 5.835 11.525 1.00 92.00 87 HIS A N 1
ATOM 650 C CA . HIS A 1 87 ? 6.695 7.135 11.270 1.00 92.00 87 HIS A CA 1
ATOM 651 C C . HIS A 1 87 ? 6.304 7.590 9.855 1.00 92.00 87 HIS A C 1
ATOM 653 O O . HIS A 1 87 ? 6.734 6.949 8.896 1.00 92.00 87 HIS A O 1
ATOM 659 N N . PRO A 1 88 ? 5.481 8.644 9.706 1.00 87.75 88 PRO A N 1
ATOM 660 C CA . PRO A 1 88 ? 5.097 9.163 8.395 1.00 87.75 88 PRO A CA 1
ATOM 661 C C . PRO A 1 88 ? 6.243 9.945 7.740 1.00 87.75 88 PRO A C 1
ATOM 663 O O . PRO A 1 88 ? 7.176 10.380 8.419 1.00 87.75 88 PRO A O 1
ATOM 666 N N . GLY A 1 89 ? 6.125 10.196 6.435 1.00 85.44 89 GLY A N 1
ATOM 667 C CA . GLY A 1 89 ? 7.092 10.984 5.666 1.00 85.44 89 GLY A CA 1
ATOM 668 C C . GLY A 1 89 ? 7.807 10.201 4.569 1.00 85.44 89 GLY A C 1
ATOM 669 O O . GLY A 1 89 ? 8.833 10.665 4.074 1.00 85.44 89 GLY A O 1
ATOM 670 N N . SER A 1 90 ? 7.294 9.031 4.180 1.00 81.12 90 SER A N 1
ATOM 671 C CA . SER A 1 90 ? 7.853 8.287 3.051 1.00 81.12 90 SER A CA 1
ATOM 672 C C . SER A 1 90 ? 7.651 9.080 1.762 1.00 81.12 90 SER A C 1
ATOM 674 O O . SER A 1 90 ? 6.512 9.373 1.375 1.00 81.12 90 SER A O 1
ATOM 676 N N . GLU A 1 91 ? 8.746 9.408 1.075 1.00 75.44 91 GLU A N 1
ATOM 677 C CA . GLU A 1 91 ? 8.661 10.040 -0.239 1.00 75.44 91 GLU A CA 1
ATOM 678 C C . GLU A 1 91 ? 8.112 9.034 -1.265 1.00 75.44 91 GLU A C 1
ATOM 680 O O . GLU A 1 91 ? 8.640 7.926 -1.386 1.00 75.44 91 GLU A O 1
ATOM 685 N N . PRO A 1 92 ? 7.032 9.367 -1.994 1.00 71.00 92 PRO A N 1
ATOM 686 C CA . PRO A 1 92 ? 6.499 8.480 -3.016 1.00 71.00 92 PRO A CA 1
ATOM 687 C C . PRO A 1 92 ? 7.497 8.342 -4.169 1.00 71.00 92 PRO A C 1
ATOM 689 O O . PRO A 1 92 ? 8.077 9.331 -4.620 1.00 71.00 92 PRO A O 1
ATOM 692 N N . SER A 1 93 ? 7.656 7.126 -4.696 1.00 69.25 93 SER A N 1
ATOM 693 C CA . SER A 1 93 ? 8.461 6.932 -5.903 1.00 69.25 93 SER A CA 1
ATOM 694 C C . SER A 1 93 ? 7.744 7.561 -7.096 1.00 69.25 93 SER A C 1
ATOM 696 O O . SER A 1 93 ? 6.556 7.318 -7.328 1.00 69.25 93 SER A O 1
ATOM 698 N N . ILE A 1 94 ? 8.484 8.353 -7.871 1.00 64.19 94 ILE A N 1
ATOM 699 C CA . ILE A 1 94 ? 8.041 8.898 -9.163 1.00 64.19 94 ILE A CA 1
ATOM 700 C C . ILE A 1 94 ? 8.448 8.006 -10.346 1.00 64.19 94 ILE A C 1
ATOM 702 O O . ILE A 1 94 ? 8.161 8.343 -11.493 1.00 64.19 94 ILE A O 1
ATOM 706 N N . VAL A 1 95 ? 9.142 6.898 -10.075 1.00 54.94 95 VAL A N 1
ATOM 707 C CA . VAL A 1 95 ? 9.710 5.993 -11.079 1.00 54.94 95 VAL A CA 1
ATOM 708 C C . VAL A 1 95 ? 8.977 4.651 -11.010 1.00 54.94 95 VAL A C 1
ATOM 710 O O . VAL A 1 95 ? 8.758 4.137 -9.910 1.00 54.94 95 VAL A O 1
ATOM 713 N N . LEU A 1 96 ? 8.574 4.142 -12.181 1.00 52.34 96 LEU A N 1
ATOM 714 C CA . LEU A 1 96 ? 8.041 2.791 -12.407 1.00 52.34 96 LEU A CA 1
ATOM 715 C C . LEU A 1 96 ? 9.152 1.843 -12.848 1.00 52.34 96 LEU A C 1
ATOM 717 O O . LEU A 1 96 ? 10.003 2.304 -13.645 1.00 52.34 96 LEU A O 1
#

Organism: Populus trichocarpa (NCBI:txid3694)

Secondary structure (DSSP, 8-state):
-TTHHHHHHHHHHHHHT-BTTTTB-SSSSGGGSHHHHTSGGGTTHHHHHHHHHHHHTT-TTS-HHHHHHHHHHHHHHHTT-PPPP----PPPP---

Foldseek 3Di:
DVCLVLLLVQQCVQQVVQDPVVRDGHLQLCCLDPVNCPPPVNPPNPVVSVVCVVVVVVPVVAGSSLSSNVSSQVSCVVVVHDRDDGDGDRHHDPDD